Protein AF-A0A7J9FTQ7-F1 (afdb_monomer_lite)

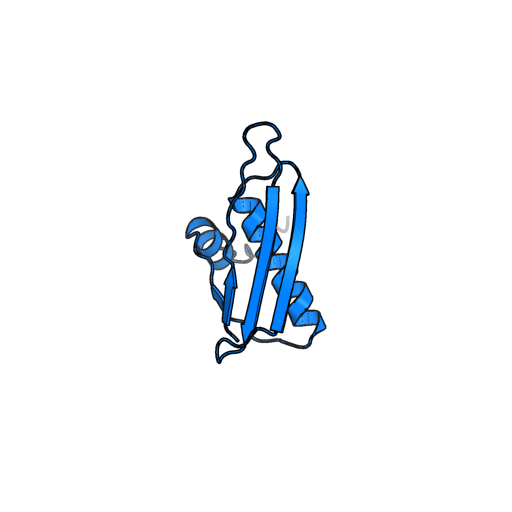Foldseek 3Di:
DEWEFDQDFPCPVPFQWGKGKGFDADPVRHTDDIDIGTDGNDDPLVSVV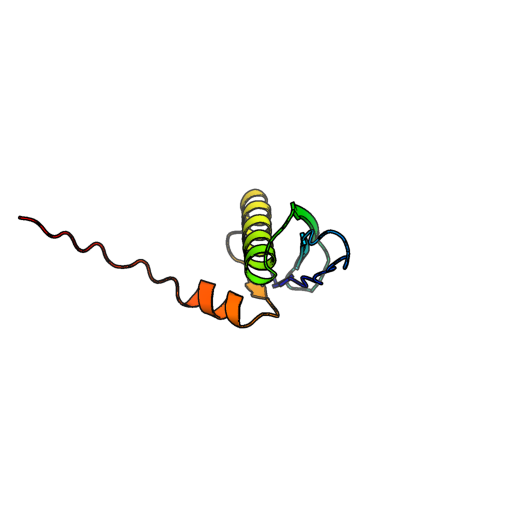VNVVVVVVVCVVVVDPDYHYDYPDPVNVCVVVPPDPPDPPPPDD

Organism: NCBI:txid34281

Sequence (93 aa):
MCFSLNTDDVVHSGSSLSAASGVIRDGKGNWILGYNRYLGKCSTFFVELWGILDSLNLLQKQGYNEVIIQSDKLKVVVAINNSKPEGSNSVRE

Structure (mmCIF, N/CA/C/O backbone):
data_AF-A0A7J9FTQ7-F1
#
_entry.id   AF-A0A7J9FTQ7-F1
#
loop_
_atom_site.group_PDB
_atom_site.id
_atom_site.type_symbol
_atom_site.label_atom_id
_atom_site.label_alt_id
_atom_site.label_comp_id
_atom_site.label_asym_id
_atom_site.label_entity_id
_atom_site.label_seq_id
_atom_site.pdbx_PDB_ins_code
_atom_site.Cartn_x
_atom_site.Cartn_y
_atom_site.Cartn_z
_atom_site.occupancy
_atom_site.B_iso_or_equiv
_atom_site.auth_seq_id
_atom_site.auth_comp_id
_atom_site.auth_asym_id
_atom_site.auth_atom_id
_atom_site.pdbx_PDB_model_num
ATOM 1 N N . MET A 1 1 ? -5.807 0.872 12.089 1.00 48.47 1 MET A N 1
ATOM 2 C CA . MET A 1 1 ? -5.558 -0.101 11.003 1.00 48.47 1 MET A CA 1
ATOM 3 C C . MET A 1 1 ? -4.231 0.273 10.365 1.00 48.47 1 MET A C 1
ATOM 5 O O . MET A 1 1 ? -4.126 1.423 9.953 1.00 48.47 1 MET A O 1
ATOM 9 N N . CYS A 1 2 ? -3.216 -0.595 10.386 1.00 42.06 2 CYS A N 1
ATOM 10 C CA . CYS A 1 2 ? -1.872 -0.255 9.903 1.00 42.06 2 CYS A CA 1
ATOM 11 C C . CYS A 1 2 ? -1.574 -1.009 8.603 1.00 42.06 2 CYS A C 1
ATOM 13 O O . CYS A 1 2 ? -1.650 -2.235 8.561 1.00 42.06 2 CYS A O 1
ATOM 15 N N . PHE A 1 3 ? -1.242 -0.271 7.548 1.00 51.62 3 PHE A N 1
ATOM 16 C CA . PHE A 1 3 ? -0.940 -0.808 6.227 1.00 51.62 3 PHE A CA 1
ATOM 17 C C . PHE A 1 3 ? 0.554 -0.739 5.994 1.00 51.62 3 PHE A C 1
ATOM 19 O O . PHE A 1 3 ? 1.080 0.358 5.877 1.00 51.62 3 PHE A O 1
ATOM 26 N N . SER A 1 4 ? 1.229 -1.878 5.891 1.00 49.22 4 SER A N 1
ATOM 27 C CA . SER A 1 4 ? 2.639 -1.910 5.505 1.00 49.22 4 SER A CA 1
ATOM 28 C C . SER A 1 4 ? 2.731 -2.241 4.021 1.00 49.22 4 SER A C 1
ATOM 30 O O . SER A 1 4 ? 2.460 -3.374 3.613 1.00 49.22 4 SER A O 1
ATOM 32 N N . LEU A 1 5 ? 3.090 -1.247 3.212 1.00 52.19 5 LEU A N 1
ATOM 33 C CA . LEU A 1 5 ? 3.362 -1.442 1.797 1.00 52.19 5 LEU A CA 1
ATOM 34 C C . LEU A 1 5 ? 4.844 -1.782 1.612 1.00 52.19 5 LEU A C 1
ATOM 36 O O . LEU A 1 5 ? 5.670 -0.887 1.499 1.00 52.19 5 LEU A O 1
ATOM 40 N N . ASN A 1 6 ? 5.176 -3.074 1.578 1.00 51.66 6 ASN A N 1
ATOM 41 C CA . ASN A 1 6 ? 6.481 -3.519 1.088 1.00 51.66 6 ASN A CA 1
ATOM 42 C C . ASN A 1 6 ? 6.372 -3.732 -0.419 1.00 51.66 6 ASN A C 1
ATOM 44 O O . ASN A 1 6 ? 5.781 -4.716 -0.870 1.00 51.66 6 ASN A O 1
ATOM 48 N N . THR A 1 7 ? 6.931 -2.803 -1.187 1.00 44.50 7 THR A N 1
ATOM 49 C CA . THR A 1 7 ? 7.078 -2.974 -2.632 1.00 44.50 7 THR A CA 1
ATOM 50 C C . THR A 1 7 ? 8.494 -3.470 -2.901 1.00 44.50 7 THR A C 1
ATOM 52 O O . THR A 1 7 ? 9.423 -2.672 -3.040 1.00 44.50 7 THR A O 1
ATOM 55 N N . ASP A 1 8 ? 8.669 -4.790 -2.950 1.00 51.91 8 ASP A N 1
ATOM 56 C CA . ASP A 1 8 ? 9.901 -5.373 -3.475 1.00 51.91 8 ASP A CA 1
ATOM 57 C C . ASP A 1 8 ? 9.864 -5.241 -4.998 1.00 51.91 8 ASP A C 1
ATOM 59 O O . ASP A 1 8 ? 9.148 -5.961 -5.698 1.00 51.91 8 ASP A O 1
ATOM 63 N N . ASP A 1 9 ? 10.614 -4.273 -5.516 1.00 47.88 9 ASP A N 1
ATOM 64 C CA . ASP A 1 9 ? 10.824 -4.130 -6.949 1.00 47.88 9 ASP A CA 1
ATOM 65 C C . ASP A 1 9 ? 11.583 -5.363 -7.467 1.00 47.88 9 ASP A C 1
ATOM 67 O O . ASP A 1 9 ? 12.812 -5.435 -7.402 1.00 47.88 9 ASP A O 1
ATOM 71 N N . VAL A 1 10 ? 10.871 -6.344 -8.023 1.00 50.97 10 VAL A N 1
ATOM 72 C CA . VAL A 1 10 ? 11.501 -7.407 -8.814 1.00 50.97 10 VAL A CA 1
ATOM 73 C C . VAL A 1 10 ? 11.773 -6.853 -10.208 1.00 50.97 10 VAL A C 1
ATOM 75 O O . VAL A 1 10 ? 10.984 -7.012 -11.138 1.00 50.97 10 VAL A O 1
ATOM 78 N N . VAL A 1 11 ? 12.916 -6.188 -10.365 1.00 51.09 11 VAL A N 1
ATOM 79 C CA . VAL A 1 11 ? 13.425 -5.816 -11.688 1.00 51.09 11 VAL A CA 1
ATOM 80 C C . VAL A 1 11 ? 13.995 -7.077 -12.336 1.00 51.09 11 VAL A C 1
ATOM 82 O O . VAL A 1 11 ? 15.154 -7.431 -12.128 1.00 51.09 11 VAL A O 1
ATOM 85 N N . HIS A 1 12 ? 13.187 -7.783 -13.130 1.00 49.69 12 HIS A N 1
ATOM 86 C CA . HIS A 1 12 ? 13.731 -8.813 -14.012 1.00 49.69 12 HIS A CA 1
ATOM 87 C C . HIS A 1 12 ? 14.596 -8.117 -15.072 1.00 49.69 12 HIS A C 1
ATOM 89 O O . HIS A 1 12 ? 14.091 -7.350 -15.900 1.00 49.69 12 HIS A O 1
ATOM 95 N N . SER A 1 13 ? 15.904 -8.372 -15.030 1.00 52.19 13 SER A N 1
ATOM 96 C CA . SER A 1 13 ? 16.950 -7.685 -15.802 1.00 52.19 13 SER A CA 1
ATOM 97 C C . SER A 1 13 ? 16.775 -7.742 -17.328 1.00 52.19 13 SER A C 1
ATOM 99 O O . SER A 1 13 ? 17.448 -6.999 -18.036 1.00 52.19 13 SER A O 1
ATOM 101 N N . GLY A 1 14 ? 15.850 -8.560 -17.845 1.00 53.44 14 GLY A N 1
ATOM 102 C CA . GLY A 1 14 ? 15.544 -8.665 -19.275 1.00 53.44 14 GLY A CA 1
ATOM 103 C C . GLY A 1 14 ? 14.293 -7.926 -19.776 1.00 53.44 14 GLY A C 1
ATOM 104 O O . GLY A 1 14 ? 14.190 -7.702 -20.978 1.00 53.44 14 GLY A O 1
ATOM 105 N N . SER A 1 15 ? 13.328 -7.552 -18.919 1.00 60.47 15 SER A N 1
ATOM 106 C CA . SER A 1 15 ? 11.989 -7.124 -19.388 1.00 60.47 15 SER A CA 1
ATOM 107 C C . SER A 1 15 ? 11.487 -5.780 -18.850 1.00 60.47 15 SER A C 1
ATOM 109 O O . SER A 1 15 ? 10.561 -5.208 -19.433 1.00 60.47 15 SER A O 1
ATOM 111 N N . SER A 1 16 ? 12.120 -5.206 -17.815 1.00 66.00 16 SER A N 1
ATOM 112 C CA . SER A 1 16 ? 11.720 -3.928 -17.180 1.00 66.00 16 SER A CA 1
ATOM 113 C C . SER A 1 16 ? 10.247 -3.883 -16.743 1.00 66.00 16 SER A C 1
ATOM 115 O O . SER A 1 16 ? 9.624 -2.827 -16.776 1.00 66.00 16 SER A O 1
ATOM 117 N N . LEU A 1 17 ? 9.670 -5.035 -16.400 1.00 74.00 17 LEU A N 1
ATOM 118 C CA . LEU A 1 17 ? 8.288 -5.130 -15.945 1.00 74.00 17 LEU A CA 1
ATOM 119 C C . LEU A 1 17 ? 8.206 -4.892 -14.441 1.00 74.00 17 LEU A C 1
ATOM 121 O O . LEU A 1 17 ? 9.040 -5.378 -13.683 1.00 74.00 17 LEU A O 1
ATOM 125 N N . SER A 1 18 ? 7.157 -4.195 -14.040 1.00 80.38 18 SER A N 1
ATOM 126 C CA . SER A 1 18 ? 6.892 -3.769 -12.680 1.00 80.38 18 SER A CA 1
ATOM 127 C C . SER A 1 18 ? 5.479 -4.185 -12.284 1.00 80.38 18 SER A C 1
ATOM 129 O O . SER A 1 18 ? 4.547 -4.208 -13.099 1.00 80.38 18 SER A O 1
ATOM 131 N N . ALA A 1 19 ? 5.310 -4.502 -11.009 1.00 80.81 19 ALA A N 1
ATOM 132 C CA . ALA A 1 19 ? 4.024 -4.803 -10.410 1.00 80.81 19 ALA A CA 1
ATOM 133 C C . ALA A 1 19 ? 3.976 -4.180 -9.017 1.00 80.81 19 ALA A C 1
ATOM 135 O O . ALA A 1 19 ? 4.984 -4.156 -8.317 1.00 80.81 19 ALA A O 1
ATOM 136 N N . ALA A 1 20 ? 2.809 -3.679 -8.627 1.00 83.31 20 ALA A N 1
ATOM 137 C CA . ALA A 1 20 ? 2.553 -3.257 -7.261 1.00 83.31 20 ALA A CA 1
ATOM 138 C C . ALA A 1 20 ? 1.926 -4.423 -6.504 1.00 83.31 20 ALA A C 1
ATOM 140 O O . ALA A 1 20 ? 0.995 -5.060 -6.991 1.00 83.31 20 ALA A O 1
ATOM 141 N N . SER A 1 21 ? 2.397 -4.694 -5.299 1.00 81.94 21 SER A N 1
ATOM 142 C CA . SER A 1 21 ? 1.761 -5.651 -4.402 1.00 81.94 21 SER A CA 1
ATOM 143 C C . SER A 1 21 ? 1.801 -5.122 -2.988 1.00 81.94 21 SER A C 1
ATOM 145 O O . SER A 1 21 ? 2.671 -4.326 -2.649 1.00 81.94 21 SER A O 1
ATOM 147 N N . GLY A 1 22 ? 0.871 -5.571 -2.159 1.00 81.38 22 GLY A N 1
ATOM 148 C CA . GLY A 1 22 ? 0.833 -5.136 -0.777 1.00 81.38 22 GLY A CA 1
ATOM 149 C C . GLY A 1 22 ? -0.038 -6.023 0.084 1.00 81.38 22 GLY A C 1
ATOM 150 O O . GLY A 1 22 ? -0.805 -6.866 -0.395 1.00 81.38 22 GLY A O 1
ATOM 151 N N . VAL A 1 23 ? 0.115 -5.821 1.387 1.00 84.38 23 VAL A N 1
ATOM 152 C CA . VAL A 1 23 ? -0.621 -6.544 2.412 1.00 84.38 23 VAL A CA 1
ATOM 153 C C . VAL A 1 23 ? -1.344 -5.547 3.298 1.00 84.38 23 VAL A C 1
ATOM 155 O O . VAL A 1 23 ? -0.756 -4.619 3.848 1.00 84.38 23 VAL A O 1
ATOM 158 N N . ILE A 1 24 ? -2.633 -5.791 3.473 1.00 83.19 24 ILE A N 1
ATOM 159 C CA . ILE A 1 24 ? -3.490 -5.044 4.375 1.00 83.19 24 ILE A CA 1
ATOM 160 C C . ILE A 1 24 ? -3.566 -5.797 5.701 1.00 83.19 24 ILE A C 1
ATOM 162 O O . ILE A 1 24 ? -3.914 -6.984 5.734 1.00 83.19 24 ILE A O 1
ATOM 166 N N . ARG A 1 25 ? -3.245 -5.098 6.794 1.00 85.44 25 ARG A N 1
ATOM 167 C CA . ARG A 1 25 ? -3.309 -5.636 8.153 1.00 85.44 25 ARG A CA 1
ATOM 168 C C . ARG A 1 25 ? -4.195 -4.783 9.050 1.00 85.44 25 ARG A C 1
ATOM 170 O O . ARG A 1 25 ? -4.359 -3.582 8.831 1.00 85.44 25 ARG A O 1
ATOM 177 N N . ASP A 1 26 ? -4.772 -5.404 10.074 1.00 83.12 26 ASP A N 1
ATOM 178 C CA . ASP A 1 26 ? -5.539 -4.681 11.083 1.00 83.12 26 ASP A CA 1
ATOM 179 C C . ASP A 1 26 ? -4.636 -3.903 12.059 1.00 83.12 26 ASP A C 1
ATOM 181 O O . ASP A 1 26 ? -3.408 -3.909 11.967 1.00 83.12 26 ASP A O 1
ATOM 185 N N . GLY A 1 27 ? -5.235 -3.187 13.016 1.00 79.06 27 GLY A N 1
ATOM 186 C CA . GLY A 1 27 ? -4.473 -2.479 14.055 1.00 79.06 27 GLY A CA 1
ATOM 187 C C . GLY A 1 27 ? -3.681 -3.385 15.012 1.00 79.06 27 GLY A C 1
ATOM 188 O O . GLY A 1 27 ? -2.854 -2.877 15.759 1.00 79.06 27 GLY A O 1
ATOM 189 N N . LYS A 1 28 ? -3.922 -4.701 14.997 1.00 84.31 28 LYS A N 1
ATOM 190 C CA . LYS A 1 28 ? -3.216 -5.719 15.789 1.00 84.31 28 LYS A CA 1
ATOM 191 C C . LYS A 1 28 ? -2.170 -6.475 14.956 1.00 84.31 28 LYS A C 1
ATOM 193 O O . LYS A 1 28 ? -1.497 -7.354 15.484 1.00 84.31 28 LYS A O 1
ATOM 198 N N . GLY A 1 29 ? -2.027 -6.136 13.672 1.00 81.94 29 GLY A N 1
ATOM 199 C CA . GLY A 1 29 ? -1.116 -6.795 12.742 1.00 81.94 29 GLY A CA 1
ATOM 200 C C . GLY A 1 29 ? -1.668 -8.075 12.105 1.00 81.94 29 GLY A C 1
ATOM 201 O O . GLY A 1 29 ? -0.911 -8.753 11.407 1.00 81.94 29 GLY A O 1
ATOM 202 N N . ASN A 1 30 ? -2.951 -8.404 12.293 1.00 85.81 30 ASN A N 1
ATOM 203 C CA . ASN A 1 30 ? -3.572 -9.557 11.641 1.00 85.81 30 ASN A CA 1
ATOM 204 C C . ASN A 1 30 ? -3.744 -9.293 10.146 1.00 85.81 30 ASN A C 1
ATOM 206 O O . ASN A 1 30 ? -4.130 -8.196 9.746 1.00 85.81 30 ASN A O 1
ATOM 210 N N . TRP A 1 31 ? -3.490 -10.309 9.323 1.00 86.50 31 TRP A N 1
ATOM 211 C CA . TRP A 1 31 ? -3.738 -10.243 7.887 1.00 86.50 31 TRP A CA 1
ATOM 212 C C . TRP A 1 31 ? -5.236 -10.139 7.592 1.00 86.50 31 TRP A C 1
ATOM 214 O O . TRP A 1 31 ? -6.034 -10.865 8.180 1.00 86.50 31 TRP A O 1
ATOM 224 N N . ILE A 1 32 ? -5.600 -9.262 6.660 1.00 84.38 32 ILE A N 1
ATOM 225 C CA . ILE A 1 32 ? -6.984 -9.106 6.196 1.00 84.38 32 ILE A CA 1
ATOM 226 C C . ILE A 1 32 ? -7.079 -9.493 4.729 1.00 84.38 32 ILE A C 1
ATOM 228 O O . ILE A 1 32 ? -7.933 -10.292 4.359 1.00 84.38 32 ILE A O 1
ATOM 232 N N . LEU A 1 33 ? -6.211 -8.915 3.892 1.00 85.31 33 LEU A N 1
ATOM 233 C CA . LEU A 1 33 ? -6.124 -9.242 2.474 1.00 85.31 33 LEU A CA 1
ATOM 234 C C . LEU A 1 33 ? -4.748 -8.889 1.901 1.00 85.31 33 LEU A C 1
ATOM 236 O O . LEU A 1 33 ? -4.003 -8.078 2.454 1.00 85.31 33 LEU A O 1
ATOM 240 N N . GLY A 1 34 ? -4.422 -9.497 0.766 1.00 85.25 34 GLY A N 1
ATOM 241 C CA . GLY A 1 34 ? -3.297 -9.113 -0.082 1.00 85.25 34 GLY A CA 1
ATOM 242 C C . GLY A 1 34 ? -3.795 -8.726 -1.469 1.00 85.25 34 GLY A C 1
ATOM 243 O O . GLY A 1 34 ? -4.862 -9.172 -1.893 1.00 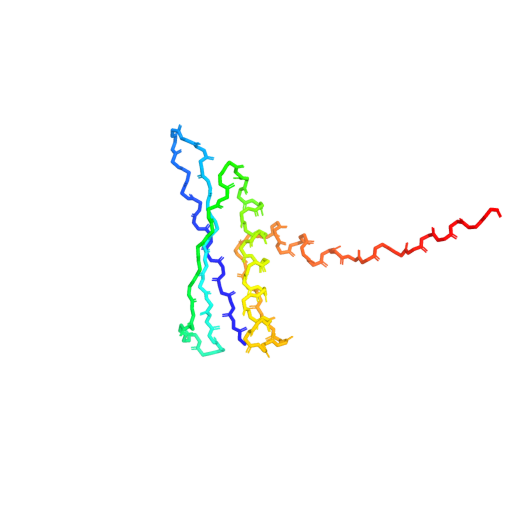85.25 34 GLY A O 1
ATOM 244 N N . TYR A 1 35 ? -3.028 -7.904 -2.176 1.00 82.31 35 TYR A N 1
ATOM 245 C CA . TYR A 1 35 ? -3.321 -7.539 -3.560 1.00 82.31 35 TYR A CA 1
ATOM 246 C C . TYR A 1 35 ? -2.050 -7.552 -4.408 1.00 82.31 35 TYR A C 1
ATOM 248 O O . TYR A 1 35 ? -0.932 -7.417 -3.905 1.00 82.31 35 TYR A O 1
ATOM 256 N N . ASN A 1 36 ? -2.244 -7.718 -5.712 1.00 84.44 36 ASN A N 1
ATOM 257 C CA . ASN A 1 36 ? -1.205 -7.619 -6.723 1.00 84.44 36 ASN A CA 1
ATOM 258 C C . ASN A 1 36 ? -1.792 -6.926 -7.956 1.00 84.44 36 ASN A C 1
ATOM 260 O O . ASN A 1 36 ? -2.926 -7.206 -8.351 1.00 84.44 36 ASN A O 1
ATOM 264 N N . ARG A 1 37 ? -1.019 -6.024 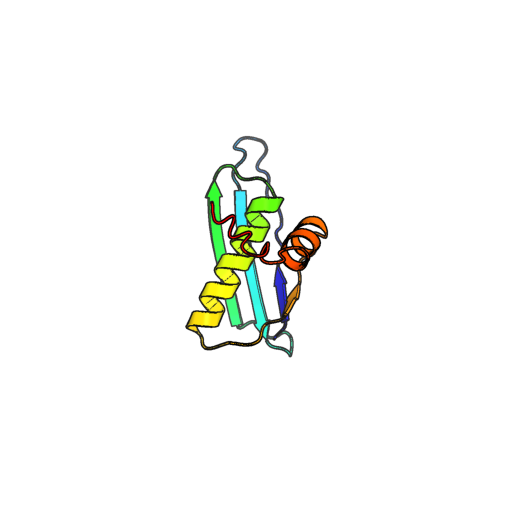-8.553 1.00 84.94 37 ARG A N 1
ATOM 265 C CA . ARG A 1 37 ? -1.365 -5.286 -9.756 1.00 84.94 37 ARG A CA 1
ATOM 266 C C . ARG A 1 37 ? -0.179 -5.271 -10.705 1.00 84.94 37 ARG A C 1
ATOM 268 O O . ARG A 1 37 ? 0.856 -4.672 -10.417 1.00 84.94 37 ARG A O 1
ATOM 275 N N . TYR A 1 38 ? -0.358 -5.854 -11.881 1.00 86.56 38 TYR A N 1
ATOM 276 C CA . TYR A 1 38 ? 0.600 -5.708 -12.968 1.00 86.56 38 TYR A CA 1
ATOM 277 C C . TYR A 1 38 ? 0.560 -4.279 -13.535 1.00 86.56 38 TYR A C 1
ATOM 279 O O . TYR A 1 38 ? -0.512 -3.771 -13.865 1.00 86.56 38 TYR A O 1
ATOM 287 N N . LEU A 1 39 ? 1.725 -3.635 -13.644 1.00 82.62 39 LEU A N 1
ATOM 288 C CA . LEU A 1 39 ? 1.867 -2.247 -14.107 1.00 82.62 39 LEU A CA 1
ATOM 289 C C . LEU A 1 39 ? 2.687 -2.113 -15.396 1.00 82.62 39 LEU A C 1
ATOM 291 O O . LEU A 1 39 ? 2.790 -1.015 -15.941 1.00 82.62 39 LEU A O 1
ATOM 295 N N . GLY A 1 40 ? 3.263 -3.204 -15.907 1.00 85.19 40 GLY A N 1
ATOM 296 C CA . GLY A 1 40 ? 4.158 -3.138 -17.060 1.00 85.19 40 GLY A CA 1
ATOM 297 C C . GLY A 1 40 ? 5.409 -2.318 -16.743 1.00 85.19 40 GLY A C 1
ATOM 298 O O . GLY A 1 40 ? 5.914 -2.379 -15.629 1.00 85.19 40 GLY A O 1
ATOM 299 N N . LYS A 1 41 ? 5.932 -1.543 -17.698 1.00 82.94 41 LYS A N 1
ATOM 300 C CA . LYS A 1 41 ? 7.125 -0.715 -17.458 1.00 82.94 41 LYS A CA 1
ATOM 301 C C . LYS A 1 41 ? 6.770 0.513 -16.626 1.00 82.94 41 LYS A C 1
ATOM 303 O O . LYS A 1 41 ? 6.148 1.442 -17.134 1.00 82.94 41 LYS A O 1
ATOM 308 N N . CYS A 1 42 ? 7.180 0.522 -15.363 1.00 80.88 42 CYS A N 1
ATOM 309 C CA . CYS A 1 42 ? 6.832 1.582 -14.421 1.00 80.88 42 CYS A CA 1
ATOM 310 C C . CYS A 1 42 ? 7.990 1.840 -13.447 1.00 80.88 42 CYS A C 1
ATOM 312 O O . CYS A 1 42 ? 8.674 0.899 -13.043 1.00 80.88 42 CYS A O 1
ATOM 314 N N . SER A 1 43 ? 8.231 3.097 -13.065 1.00 83.75 43 SER A N 1
ATOM 315 C CA . SER A 1 43 ? 9.257 3.398 -12.059 1.00 83.75 43 SER A CA 1
ATOM 316 C C . SER A 1 43 ? 8.788 2.965 -10.671 1.00 83.75 43 SER A C 1
ATOM 318 O O . SER A 1 43 ? 7.597 3.052 -10.374 1.00 83.75 43 SER A O 1
ATOM 320 N N . THR A 1 44 ? 9.720 2.583 -9.796 1.00 80.19 44 THR A N 1
ATOM 321 C CA . THR A 1 44 ? 9.455 2.261 -8.381 1.00 80.19 44 THR A CA 1
ATOM 322 C C . THR A 1 44 ? 8.523 3.268 -7.704 1.00 80.19 44 THR A C 1
ATOM 324 O O . THR A 1 44 ? 7.587 2.894 -7.009 1.00 80.19 44 THR A O 1
ATOM 327 N N . PHE A 1 45 ? 8.740 4.564 -7.955 1.00 85.19 45 PHE A N 1
ATOM 328 C CA . PHE A 1 45 ? 7.924 5.634 -7.384 1.00 85.19 45 PHE A CA 1
ATOM 329 C C . PHE A 1 45 ? 6.446 5.526 -7.789 1.00 85.19 45 PHE A C 1
ATOM 331 O O . PHE A 1 45 ? 5.558 5.650 -6.949 1.00 85.19 45 PHE A O 1
ATOM 338 N N . PHE A 1 46 ? 6.170 5.271 -9.070 1.00 85.75 46 PHE A N 1
ATOM 339 C CA . PHE A 1 46 ? 4.799 5.110 -9.551 1.00 85.75 46 PHE A CA 1
ATOM 340 C C . PHE A 1 46 ? 4.191 3.771 -9.138 1.00 85.75 46 PHE A C 1
ATOM 342 O O . PHE A 1 46 ? 2.998 3.725 -8.854 1.00 85.75 46 PHE A O 1
ATOM 349 N N . VAL A 1 47 ? 4.983 2.696 -9.082 1.00 84.88 47 VAL A N 1
ATOM 350 C CA . VAL A 1 47 ? 4.523 1.385 -8.595 1.00 84.88 47 VAL A CA 1
ATOM 351 C C . VAL A 1 47 ? 3.943 1.512 -7.193 1.00 84.88 47 VAL A C 1
ATOM 353 O O . VAL A 1 47 ? 2.837 1.049 -6.922 1.00 84.88 47 VAL A O 1
ATOM 356 N N . GLU A 1 48 ? 4.656 2.207 -6.322 1.00 84.69 48 GLU A N 1
ATOM 357 C CA . GLU A 1 48 ? 4.249 2.380 -4.940 1.00 84.69 48 GLU A CA 1
ATOM 358 C C . GLU A 1 48 ? 3.024 3.293 -4.796 1.00 84.69 48 GLU A C 1
ATOM 360 O O . GLU A 1 48 ? 2.090 2.951 -4.072 1.00 84.69 48 GLU A O 1
ATOM 365 N N . LEU A 1 49 ? 2.949 4.393 -5.558 1.00 88.88 49 LEU A N 1
ATOM 366 C CA . LEU A 1 49 ? 1.749 5.241 -5.604 1.00 88.88 49 LEU A CA 1
ATOM 367 C C . LEU A 1 49 ? 0.507 4.474 -6.081 1.00 88.88 49 LEU A C 1
ATOM 369 O O . LEU A 1 49 ? -0.566 4.610 -5.490 1.00 88.88 49 LEU A O 1
ATOM 373 N N . TRP A 1 50 ? 0.645 3.639 -7.116 1.00 89.56 50 TRP A N 1
ATOM 374 C CA . TRP A 1 50 ? -0.441 2.771 -7.577 1.00 89.56 50 TRP A CA 1
ATOM 375 C C . TRP A 1 50 ? -0.847 1.751 -6.511 1.00 89.56 50 TRP A C 1
ATOM 377 O O . TRP A 1 50 ? -2.040 1.521 -6.319 1.00 89.56 50 TRP A O 1
ATOM 387 N N . GLY A 1 51 ? 0.121 1.188 -5.782 1.00 86.31 51 GLY A N 1
ATOM 388 C CA . GLY A 1 51 ? -0.147 0.303 -4.652 1.00 86.31 51 GLY A CA 1
ATOM 389 C C . GLY A 1 51 ? -0.964 0.984 -3.548 1.00 86.31 51 GLY A C 1
ATOM 390 O O . GLY A 1 51 ? -1.947 0.414 -3.068 1.00 86.31 51 GLY A O 1
ATOM 391 N N . ILE A 1 52 ? -0.609 2.218 -3.184 1.00 88.25 52 ILE A N 1
ATOM 392 C CA . ILE A 1 52 ? -1.354 3.010 -2.194 1.00 88.25 52 ILE A CA 1
ATOM 393 C C . ILE A 1 52 ? -2.782 3.282 -2.680 1.00 88.25 52 ILE A C 1
ATOM 395 O O . ILE A 1 52 ? -3.733 3.068 -1.927 1.00 88.25 52 ILE A O 1
ATOM 399 N N . LEU A 1 53 ? -2.950 3.700 -3.937 1.00 90.69 53 LEU A N 1
ATOM 400 C CA . LEU A 1 53 ? -4.268 3.973 -4.515 1.00 90.69 53 LEU A CA 1
ATOM 401 C C . LEU A 1 53 ? -5.169 2.729 -4.511 1.00 90.69 53 LEU A C 1
ATOM 403 O O . LEU A 1 53 ? -6.333 2.809 -4.120 1.00 90.69 53 LEU A O 1
ATOM 407 N N . ASP A 1 54 ? -4.642 1.574 -4.917 1.00 89.31 54 ASP A N 1
ATOM 408 C CA . ASP A 1 54 ? -5.409 0.325 -4.924 1.00 89.31 54 ASP A CA 1
ATOM 409 C C . ASP A 1 54 ? -5.804 -0.106 -3.512 1.00 89.31 54 ASP A C 1
ATOM 411 O O . ASP A 1 54 ? -6.954 -0.492 -3.290 1.00 89.31 54 ASP A O 1
ATOM 415 N N . SER A 1 55 ? -4.893 0.033 -2.545 1.00 86.69 55 SER A N 1
ATOM 416 C CA . SER A 1 55 ? -5.183 -0.234 -1.134 1.00 86.69 55 SER A CA 1
ATOM 417 C C . SER A 1 55 ? -6.321 0.643 -0.618 1.00 86.69 55 SER A C 1
ATOM 419 O O . SER A 1 55 ? -7.272 0.131 -0.031 1.00 86.69 55 SER A O 1
ATOM 421 N N . LEU A 1 56 ? -6.262 1.954 -0.876 1.00 89.25 56 LEU A N 1
ATOM 422 C CA . LEU A 1 56 ? -7.302 2.903 -0.471 1.00 89.25 56 LEU A CA 1
ATOM 423 C C . LEU A 1 56 ? -8.661 2.557 -1.086 1.00 89.25 56 LEU A C 1
ATOM 425 O O . LEU A 1 56 ? -9.661 2.511 -0.372 1.00 89.25 56 LEU A O 1
ATOM 429 N N . ASN A 1 57 ? -8.695 2.236 -2.381 1.00 91.06 57 ASN A N 1
ATOM 430 C CA . ASN A 1 57 ? -9.922 1.830 -3.066 1.00 91.06 57 ASN A CA 1
ATOM 431 C C . ASN A 1 57 ? -10.516 0.539 -2.484 1.00 91.06 57 ASN A C 1
ATOM 433 O O . ASN A 1 57 ? -11.734 0.430 -2.332 1.00 91.06 57 ASN A O 1
ATOM 437 N N . LEU A 1 58 ? -9.677 -0.452 -2.166 1.00 88.56 58 LEU A N 1
ATOM 438 C CA . LEU A 1 58 ? -10.121 -1.706 -1.552 1.00 88.56 58 LEU A CA 1
ATOM 439 C C . LEU A 1 58 ? -10.710 -1.468 -0.159 1.00 88.56 58 LEU A C 1
ATOM 441 O O . LEU A 1 58 ? -11.763 -2.011 0.168 1.00 88.56 58 LEU A O 1
ATOM 445 N N . LEU A 1 59 ? -10.070 -0.619 0.637 1.00 86.94 59 LEU A N 1
ATOM 446 C CA . LEU A 1 59 ? -10.498 -0.309 1.997 1.00 86.94 59 LEU A CA 1
ATOM 447 C C . LEU A 1 59 ? -11.771 0.510 2.053 1.00 86.94 59 LEU A C 1
ATOM 449 O O . LEU A 1 59 ? -12.661 0.207 2.846 1.00 86.94 59 LEU A O 1
ATOM 453 N N . GLN A 1 60 ? -11.879 1.504 1.178 1.00 89.69 60 GLN A N 1
ATOM 454 C CA . GLN A 1 60 ? -13.086 2.301 1.059 1.00 89.69 60 GLN A CA 1
ATOM 455 C C . GLN A 1 60 ? -14.278 1.415 0.672 1.00 89.69 60 GLN A C 1
ATOM 457 O O . GLN A 1 60 ? -15.346 1.532 1.267 1.00 89.69 60 GLN A O 1
ATOM 462 N N . LYS A 1 61 ? -14.087 0.457 -0.250 1.00 90.38 61 LYS A N 1
ATOM 463 C CA . LYS A 1 61 ? -15.112 -0.546 -0.598 1.00 90.38 61 LYS A CA 1
ATOM 464 C C . LYS A 1 61 ? -15.499 -1.455 0.572 1.00 90.38 61 LYS A C 1
ATOM 466 O O . LYS A 1 61 ? -16.615 -1.961 0.588 1.00 90.38 61 LYS A O 1
ATOM 471 N N . GLN A 1 62 ? -14.603 -1.659 1.535 1.00 86.75 62 GLN A N 1
ATOM 472 C CA . GLN A 1 62 ? -14.876 -2.402 2.768 1.00 86.75 62 GLN A CA 1
ATOM 473 C C . GLN A 1 62 ? -15.459 -1.528 3.895 1.00 86.75 62 GLN A C 1
ATOM 475 O O . GLN A 1 62 ? -15.767 -2.050 4.963 1.00 86.75 62 GLN A O 1
ATOM 480 N N . GLY A 1 63 ? -15.646 -0.223 3.668 1.00 89.56 63 GLY A N 1
ATOM 481 C CA . GLY A 1 63 ? -16.231 0.702 4.642 1.00 89.56 63 GLY A CA 1
ATOM 482 C C . GLY A 1 63 ? -15.236 1.300 5.641 1.00 89.56 63 GLY A C 1
ATOM 483 O O . GLY A 1 63 ? -15.654 1.877 6.644 1.00 89.56 63 GLY A O 1
ATOM 484 N N . TYR A 1 64 ? -13.928 1.182 5.395 1.00 85.88 64 TYR A N 1
ATOM 485 C CA . TYR A 1 64 ? -12.917 1.829 6.229 1.00 85.88 64 TYR A CA 1
ATOM 486 C C . TYR A 1 64 ? -12.724 3.288 5.812 1.00 85.88 64 TYR A C 1
ATOM 488 O O . TYR A 1 64 ? -12.297 3.571 4.695 1.00 85.88 64 TYR A O 1
ATOM 496 N N . ASN A 1 65 ? -12.990 4.204 6.745 1.00 84.25 65 ASN A N 1
ATOM 497 C CA . ASN A 1 65 ? -12.854 5.649 6.530 1.00 84.25 65 ASN A CA 1
ATOM 498 C C . ASN A 1 65 ? -11.577 6.237 7.154 1.00 84.25 65 ASN A C 1
ATOM 500 O O . ASN A 1 65 ? -11.192 7.353 6.824 1.00 84.25 65 ASN A O 1
ATOM 504 N N . GLU A 1 66 ? -10.909 5.488 8.036 1.00 85.38 66 GLU A N 1
ATOM 505 C CA . GLU A 1 66 ? -9.686 5.908 8.721 1.00 85.38 66 GLU A CA 1
ATOM 506 C C . GLU A 1 66 ? -8.603 4.837 8.575 1.00 85.38 66 GLU A C 1
ATOM 508 O O . GLU A 1 66 ? -8.772 3.681 8.981 1.00 85.38 66 GLU A O 1
ATOM 513 N N . VAL A 1 67 ? -7.479 5.216 7.966 1.00 84.56 67 VAL A N 1
ATOM 514 C CA . VAL A 1 67 ? -6.412 4.295 7.558 1.00 84.56 67 VAL A CA 1
ATOM 515 C C . VAL A 1 67 ? -5.040 4.913 7.827 1.00 84.56 67 VAL A C 1
ATOM 517 O O . VAL A 1 67 ? -4.854 6.114 7.649 1.00 84.56 67 VAL A O 1
ATOM 520 N N . ILE A 1 68 ? -4.070 4.097 8.252 1.00 85.00 68 ILE A N 1
ATOM 521 C CA . ILE A 1 68 ? -2.672 4.519 8.444 1.00 85.00 68 ILE A CA 1
ATOM 522 C C . ILE A 1 68 ? -1.805 3.832 7.395 1.00 85.00 68 ILE A C 1
ATOM 524 O O . ILE A 1 68 ? -1.544 2.634 7.501 1.00 85.00 68 ILE A O 1
ATOM 528 N N . ILE A 1 69 ? -1.341 4.585 6.401 1.00 82.50 69 ILE A N 1
ATOM 529 C CA . ILE A 1 69 ? -0.445 4.074 5.361 1.00 82.50 69 ILE A CA 1
ATOM 530 C C . ILE A 1 69 ? 1.005 4.180 5.836 1.00 82.50 69 ILE A C 1
ATOM 532 O O . ILE A 1 69 ?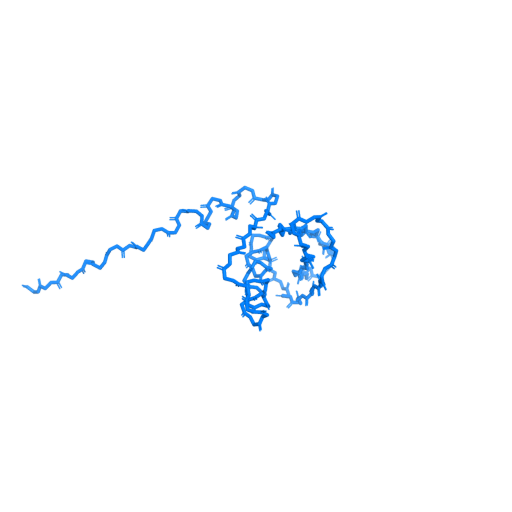 1.474 5.263 6.178 1.00 82.50 69 ILE A O 1
ATOM 536 N N . GLN A 1 70 ? 1.722 3.061 5.813 1.00 83.94 70 GLN A N 1
ATOM 537 C CA . GLN A 1 70 ? 3.158 2.983 6.036 1.00 83.94 70 GLN A CA 1
ATOM 538 C C . GLN A 1 70 ? 3.839 2.583 4.723 1.00 83.94 70 GLN A C 1
ATOM 540 O O . GLN A 1 70 ? 3.567 1.523 4.159 1.00 83.94 70 GLN A O 1
ATOM 545 N N . SER A 1 71 ? 4.730 3.451 4.255 1.00 83.81 71 SER A N 1
ATOM 546 C CA . SER A 1 71 ? 5.568 3.266 3.070 1.00 83.81 71 SER A CA 1
ATOM 547 C C . SER A 1 71 ? 7.029 3.393 3.501 1.00 83.81 71 SER A C 1
ATOM 549 O O . SER A 1 71 ? 7.361 4.229 4.347 1.00 83.81 71 SER A O 1
ATOM 551 N N . ASP A 1 72 ? 7.895 2.538 2.961 1.00 81.94 72 ASP A N 1
ATOM 552 C CA . ASP A 1 72 ? 9.337 2.567 3.214 1.00 81.94 72 ASP A CA 1
ATOM 553 C C . ASP A 1 72 ? 10.064 3.592 2.327 1.00 81.94 72 ASP A C 1
ATOM 555 O O . ASP A 1 72 ? 11.233 3.913 2.566 1.00 81.94 72 ASP A O 1
ATOM 559 N N . LYS A 1 73 ? 9.377 4.175 1.334 1.00 83.25 73 LYS A N 1
ATOM 560 C CA . LYS A 1 73 ? 9.988 5.133 0.409 1.00 83.25 73 LYS A CA 1
ATOM 561 C C . LYS A 1 73 ? 9.592 6.551 0.745 1.00 83.25 73 LYS A C 1
ATOM 563 O O . LYS A 1 73 ? 8.552 7.082 0.360 1.00 83.25 73 LYS A O 1
ATOM 568 N N . LEU A 1 74 ? 10.547 7.228 1.377 1.00 86.31 74 LEU A N 1
ATOM 569 C CA . LEU A 1 74 ? 10.437 8.621 1.798 1.00 86.31 74 LEU A CA 1
ATOM 570 C C . LEU A 1 74 ? 9.932 9.555 0.686 1.00 86.31 74 LEU A C 1
ATOM 572 O O . LEU A 1 74 ? 9.140 10.451 0.959 1.00 86.31 74 LEU A O 1
ATOM 576 N N . LYS A 1 75 ? 10.341 9.339 -0.574 1.00 87.38 75 LYS A N 1
ATOM 577 C CA . LYS A 1 75 ? 9.875 10.149 -1.714 1.00 87.38 75 LYS A CA 1
ATOM 578 C C . LYS A 1 75 ? 8.355 10.091 -1.893 1.00 87.38 75 LYS A C 1
ATOM 580 O O . LYS A 1 75 ? 7.751 11.117 -2.189 1.00 87.38 75 LYS A O 1
ATOM 585 N N . VAL A 1 76 ? 7.750 8.919 -1.708 1.00 87.25 76 VAL A N 1
ATOM 586 C CA . VAL A 1 76 ? 6.299 8.711 -1.821 1.00 87.25 76 VAL A CA 1
ATOM 587 C C . VAL A 1 76 ? 5.580 9.367 -0.646 1.00 87.25 76 VAL A C 1
ATOM 589 O O . VAL A 1 76 ? 4.641 10.131 -0.856 1.00 87.25 76 VAL A O 1
ATOM 592 N N . VAL A 1 77 ? 6.085 9.166 0.575 1.00 88.44 77 VAL A N 1
ATOM 593 C CA . VAL A 1 77 ? 5.553 9.806 1.791 1.00 88.44 77 VAL A CA 1
ATOM 594 C C . VAL A 1 77 ? 5.557 11.334 1.667 1.00 88.44 77 VAL A C 1
ATOM 596 O O . VAL A 1 77 ? 4.556 11.988 1.950 1.00 88.44 77 VAL A O 1
ATOM 599 N N . VAL A 1 78 ? 6.665 11.914 1.201 1.00 90.50 78 VAL A N 1
ATOM 600 C CA . VAL A 1 78 ? 6.793 13.363 0.983 1.00 90.50 78 VAL A CA 1
ATOM 601 C C . VAL A 1 78 ? 5.821 13.850 -0.093 1.00 90.50 78 VAL A C 1
ATOM 603 O O . VAL A 1 78 ? 5.177 14.878 0.101 1.00 90.50 78 VAL A O 1
ATOM 606 N N . ALA A 1 79 ? 5.684 13.125 -1.206 1.00 90.44 79 ALA A N 1
ATOM 607 C CA . ALA A 1 79 ? 4.784 13.507 -2.293 1.00 90.44 79 ALA A CA 1
ATOM 608 C C . ALA A 1 79 ? 3.312 13.553 -1.849 1.00 90.44 79 ALA A C 1
ATOM 610 O O . ALA A 1 79 ? 2.608 14.504 -2.183 1.00 90.44 79 ALA A O 1
ATOM 611 N N . ILE A 1 80 ? 2.867 12.568 -1.062 1.00 89.50 80 ILE A N 1
ATOM 612 C CA . ILE A 1 80 ? 1.491 12.502 -0.547 1.00 89.50 80 ILE A CA 1
ATOM 613 C C . ILE A 1 80 ? 1.242 13.592 0.502 1.00 89.50 80 ILE A C 1
ATOM 615 O O . ILE A 1 80 ? 0.208 14.248 0.476 1.00 89.50 80 ILE A O 1
ATOM 619 N N . ASN A 1 81 ? 2.191 13.834 1.408 1.00 88.31 81 ASN A N 1
ATOM 620 C CA . ASN A 1 81 ? 2.007 14.835 2.465 1.00 88.31 81 ASN A CA 1
ATOM 621 C C . ASN A 1 81 ? 2.063 16.283 1.951 1.00 88.31 81 ASN A C 1
ATOM 623 O O . ASN A 1 81 ? 1.479 17.177 2.561 1.00 88.31 81 ASN A O 1
ATOM 627 N N . ASN A 1 82 ? 2.754 16.527 0.836 1.00 84.94 82 ASN A N 1
ATOM 628 C CA . ASN A 1 82 ? 2.902 17.863 0.261 1.00 84.94 82 ASN A CA 1
ATOM 629 C C . ASN A 1 82 ? 1.806 18.233 -0.749 1.00 84.94 82 ASN A C 1
ATOM 631 O O . ASN A 1 82 ? 1.843 19.344 -1.280 1.00 84.94 82 ASN A O 1
ATOM 635 N N . SER A 1 83 ? 0.822 17.364 -1.011 1.00 67.19 83 SER A N 1
ATOM 636 C CA . SER A 1 83 ? -0.311 17.694 -1.879 1.00 67.19 83 SER A CA 1
ATOM 637 C C . SER A 1 83 ? -1.278 18.657 -1.174 1.00 67.19 83 SER A C 1
ATOM 639 O O . SER A 1 83 ? -2.350 18.268 -0.709 1.00 67.19 83 SER A O 1
ATOM 641 N N . LYS A 1 84 ? -0.911 19.936 -1.059 1.00 58.69 84 LYS A N 1
ATOM 642 C CA . LYS A 1 84 ? -1.900 20.985 -0.792 1.00 58.69 84 LYS A CA 1
ATOM 643 C C . LYS A 1 84 ? -2.757 21.166 -2.049 1.00 58.69 84 LYS A C 1
ATOM 645 O O . LYS A 1 84 ? -2.189 21.192 -3.141 1.00 58.69 84 LYS A O 1
ATOM 650 N N . PRO A 1 85 ? -4.087 21.332 -1.937 1.00 55.78 85 PRO A N 1
ATOM 651 C CA . PRO A 1 85 ? -4.852 21.872 -3.047 1.00 55.78 85 PRO A CA 1
ATOM 652 C C . PRO A 1 85 ? -4.313 23.279 -3.300 1.00 55.78 85 PRO A C 1
ATOM 654 O O . PRO A 1 85 ? -4.394 24.144 -2.423 1.00 55.78 85 PRO A O 1
ATOM 657 N N . GLU A 1 86 ? -3.693 23.496 -4.458 1.00 55.81 86 GLU A N 1
ATOM 658 C CA . GLU A 1 86 ? -3.388 24.851 -4.890 1.00 55.81 86 GLU A CA 1
ATOM 659 C C . GLU A 1 86 ? -4.709 25.614 -4.928 1.00 55.81 86 GLU A C 1
ATOM 661 O O . GLU A 1 86 ? -5.670 25.204 -5.583 1.00 55.81 86 GLU A O 1
ATOM 666 N N . GLY A 1 87 ? -4.783 26.672 -4.121 1.00 51.28 87 GLY A N 1
ATOM 667 C CA . GLY A 1 87 ? -5.947 27.533 -4.062 1.00 51.28 87 GLY A CA 1
ATOM 668 C C . GLY A 1 87 ? -6.293 28.003 -5.467 1.00 51.28 87 GLY A C 1
ATOM 669 O O . GLY A 1 87 ? -5.426 28.431 -6.227 1.00 51.28 87 GLY A O 1
ATOM 670 N N . SER A 1 88 ? -7.574 27.909 -5.800 1.00 50.78 88 SER A N 1
ATOM 671 C CA . SER A 1 88 ? -8.176 28.528 -6.969 1.00 50.78 88 SER A CA 1
ATOM 672 C C . SER A 1 88 ? -7.766 30.000 -7.052 1.00 50.78 88 SER A C 1
ATOM 674 O O . SER A 1 88 ? -8.364 30.851 -6.393 1.00 50.78 88 SER A O 1
ATOM 676 N N . ASN A 1 89 ? -6.776 30.320 -7.881 1.00 45.81 89 ASN A N 1
ATOM 677 C CA . ASN A 1 89 ? -6.604 31.680 -8.364 1.00 45.81 89 ASN A CA 1
ATOM 678 C C . ASN A 1 89 ? -7.694 31.913 -9.411 1.00 45.81 89 ASN A C 1
ATOM 680 O O . ASN A 1 89 ? -7.501 31.678 -10.602 1.00 45.81 89 ASN A O 1
ATOM 684 N N . SER A 1 90 ? -8.872 32.346 -8.957 1.00 54.41 90 SER A N 1
ATOM 685 C CA . SER A 1 90 ? -9.832 33.010 -9.829 1.00 54.41 90 SER A CA 1
ATOM 686 C C . SER A 1 90 ? -9.241 34.363 -10.220 1.00 54.41 90 SER A C 1
ATOM 688 O O . SER A 1 90 ? -9.468 35.367 -9.544 1.00 54.41 90 SER A O 1
ATOM 690 N N . VAL A 1 91 ? -8.463 34.389 -11.298 1.00 49.31 91 VAL A N 1
ATOM 691 C CA . VAL A 1 91 ? -8.2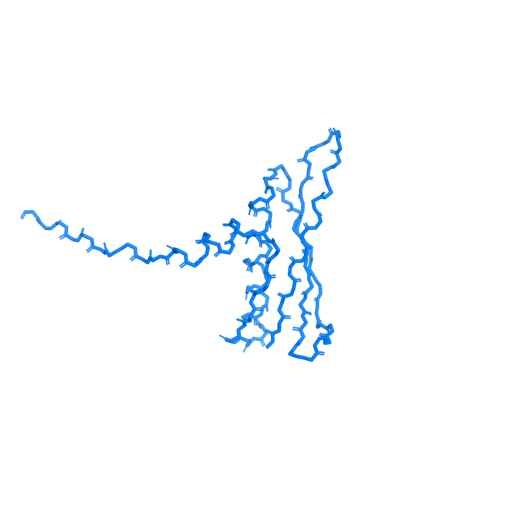34 35.631 -12.035 1.00 49.31 91 VAL A CA 1
ATOM 692 C C . VAL A 1 91 ? -9.545 35.913 -12.765 1.00 49.31 91 VAL A C 1
ATOM 694 O O . VAL A 1 91 ? -9.871 35.252 -13.748 1.00 49.31 91 VAL A O 1
ATOM 697 N N . ARG A 1 92 ? -10.356 36.809 -12.196 1.00 46.03 92 ARG A N 1
ATOM 698 C CA . ARG A 1 92 ? -11.393 37.515 -12.951 1.00 46.03 92 ARG A CA 1
ATOM 699 C C . ARG A 1 92 ? -10.733 38.711 -13.636 1.00 46.03 92 ARG A C 1
ATOM 701 O O . ARG A 1 92 ? -9.806 39.288 -13.074 1.00 46.03 92 ARG A O 1
ATOM 708 N N . GLU A 1 93 ? -11.221 38.941 -14.847 1.00 44.59 93 GLU A N 1
ATOM 709 C CA . GLU A 1 93 ? -10.821 39.903 -15.883 1.00 44.59 93 GLU A CA 1
ATOM 710 C C . GLU A 1 93 ? -10.489 41.315 -15.385 1.00 44.59 93 GLU A C 1
ATOM 712 O O . GLU A 1 93 ? -11.172 41.801 -14.453 1.00 44.59 93 GLU A O 1
#

Secondary structure (DSSP, 8-state):
-EEEE-------TTT--EEEEEEEE-TTS-EEEEEEEEEES--HHHHHHHHHHHHHHHHHHTT----EEEES-HHHHHHHHT-----------

InterPro domains:
  IPR002156 Ribonuclease H domain [PF13456] (6-88)
  IPR012337 Ribonuclease H-like superfamily [SSF53098] (3-84)
  IPR036397 Ribonuclease H superfamily [G3DSA:3.30.420.10] (3-92)
  IPR044730 Ribonuclease H-like domain, plant type [cd06222] (5-82)
  IPR053151 Ribonuclease H-like [PTHR47723] (3-90)

Radius of gyration: 16.0 Å; chains: 1; bounding box: 33×50×35 Å

pLDDT: mean 75.63, std 15.69, range [42.06, 91.06]